Protein AF-B4D9D0-F1 (afdb_monomer_lite)

pLDDT: mean 91.6, std 8.76, range [50.47, 98.12]

Foldseek 3Di:
DFQCDWDWDADPVNFKIKTFDRPAPDDVDPPQQVDKDWPCVVPVPDDDWTKIFGAGPVRDTGMIMTGD

Radius of gyration: 12.21 Å; chains: 1; bounding box: 30×19×37 Å

Secondary structure (DSSP, 8-state):
---SS-EEEE-TTSSEEEEE-TTS--TT-TT---EEEEHHHH-TT--SSEEEEEE-TTS-EEEEEEE-

Sequence (68 aa):
MPSGKFELKVTPSGEVAYLYLPDHPGRDAKGVAVKQVSLKELLPSYDGATLYFDFDQDGRLIGVEVLA

Organism: NCBI:txid497964

Structure (mmCIF, N/CA/C/O backbone):
data_AF-B4D9D0-F1
#
_entry.id   AF-B4D9D0-F1
#
loop_
_atom_site.group_PDB
_atom_site.id
_atom_site.type_symbol
_atom_site.label_atom_id
_atom_site.label_alt_id
_atom_site.label_comp_id
_atom_site.label_asym_id
_atom_site.label_entity_id
_atom_site.label_seq_id
_atom_site.pdbx_PDB_ins_code
_atom_site.Cartn_x
_atom_site.Cartn_y
_atom_site.Cartn_z
_atom_site.occupancy
_atom_site.B_iso_or_equiv
_atom_site.auth_seq_id
_atom_site.auth_comp_id
_atom_site.auth_asym_id
_atom_site.auth_atom_id
_atom_site.pdbx_PDB_model_num
ATOM 1 N N . MET A 1 1 ? -4.057 -2.353 -20.412 1.00 50.47 1 MET A N 1
ATOM 2 C CA . MET A 1 1 ? -4.521 -3.724 -20.113 1.00 50.47 1 MET A CA 1
ATOM 3 C C . MET A 1 1 ? -3.802 -4.197 -18.861 1.00 50.47 1 MET A C 1
ATOM 5 O O . MET A 1 1 ? -2.645 -3.807 -18.718 1.00 50.47 1 MET A O 1
ATOM 9 N N . PRO A 1 2 ? -4.455 -4.986 -17.989 1.00 60.12 2 PRO A N 1
ATOM 10 C CA . PRO A 1 2 ? -3.810 -5.646 -16.855 1.00 60.12 2 PRO A CA 1
ATOM 11 C C . PRO A 1 2 ? -2.534 -6.361 -17.305 1.00 60.12 2 PRO A C 1
ATOM 13 O O . PRO A 1 2 ? -2.543 -7.058 -18.323 1.00 60.12 2 PRO A O 1
ATOM 16 N N . SER A 1 3 ? -1.429 -6.165 -16.589 1.00 67.06 3 SER A N 1
ATOM 17 C CA . SER A 1 3 ? -0.134 -6.766 -16.945 1.00 67.06 3 SER A CA 1
ATOM 18 C C . SER A 1 3 ? -0.070 -8.259 -16.596 1.00 67.06 3 SER A C 1
ATOM 20 O O . SER A 1 3 ? 0.826 -8.966 -17.062 1.00 67.06 3 SER A O 1
ATOM 22 N N . GLY A 1 4 ? -1.002 -8.733 -15.758 1.00 77.12 4 GLY A N 1
ATOM 23 C CA . GLY A 1 4 ? -1.003 -10.090 -15.211 1.00 77.12 4 GLY A CA 1
ATOM 24 C C . GLY A 1 4 ? 0.102 -10.335 -14.177 1.00 77.12 4 GLY A C 1
ATOM 25 O O . GLY A 1 4 ? 0.317 -11.480 -13.785 1.00 77.12 4 GLY A O 1
ATOM 26 N N . LYS A 1 5 ? 0.841 -9.298 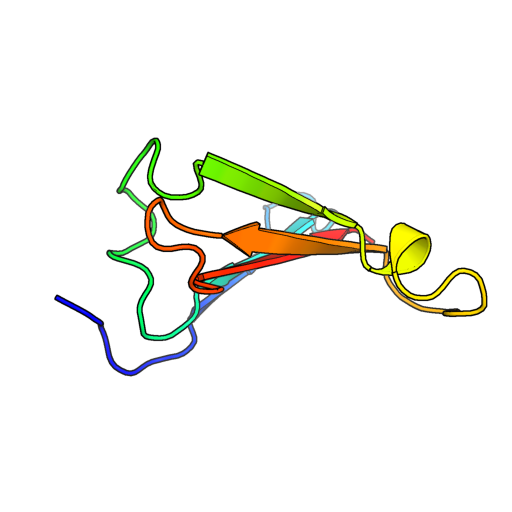-13.761 1.00 86.12 5 LYS A N 1
ATOM 27 C CA . LYS A 1 5 ? 2.029 -9.419 -12.909 1.00 86.12 5 LYS A CA 1
ATOM 28 C C . LYS A 1 5 ? 1.942 -8.503 -11.699 1.00 86.12 5 LYS A C 1
ATOM 30 O O . LYS A 1 5 ? 1.366 -7.424 -11.766 1.00 86.12 5 LYS A O 1
ATOM 35 N N . PHE A 1 6 ? 2.582 -8.939 -10.623 1.00 92.69 6 PHE A N 1
ATOM 36 C CA . PHE A 1 6 ? 2.914 -8.082 -9.495 1.00 92.69 6 PHE A CA 1
ATOM 37 C C . PHE A 1 6 ? 4.211 -7.333 -9.815 1.00 92.69 6 PHE A C 1
ATOM 39 O O . PHE A 1 6 ? 5.181 -7.953 -10.258 1.00 92.69 6 PHE A O 1
ATOM 46 N N . GLU A 1 7 ? 4.241 -6.024 -9.582 1.00 93.38 7 GLU A N 1
ATOM 47 C CA . GLU A 1 7 ? 5.447 -5.202 -9.730 1.00 93.38 7 GLU A CA 1
ATOM 48 C C . GLU A 1 7 ? 5.712 -4.460 -8.421 1.00 93.38 7 GLU A C 1
ATOM 50 O O . GLU A 1 7 ? 4.852 -3.731 -7.938 1.00 93.38 7 GLU A O 1
ATOM 55 N N . LEU A 1 8 ? 6.900 -4.647 -7.843 1.00 93.75 8 LEU A N 1
ATOM 56 C CA . LEU A 1 8 ? 7.331 -3.926 -6.648 1.00 93.75 8 LEU A CA 1
ATOM 57 C C . LEU A 1 8 ? 8.309 -2.821 -7.044 1.00 93.75 8 LEU A C 1
ATOM 59 O O . LEU A 1 8 ? 9.316 -3.079 -7.705 1.00 93.75 8 LEU A O 1
ATOM 63 N N . LYS A 1 9 ? 8.048 -1.604 -6.576 1.00 93.44 9 LYS A N 1
ATOM 64 C CA . LYS A 1 9 ? 8.931 -0.455 -6.740 1.00 93.44 9 LYS A CA 1
ATOM 65 C C . LYS A 1 9 ? 9.246 0.158 -5.388 1.00 93.44 9 LYS A C 1
ATOM 67 O O . LYS A 1 9 ? 8.359 0.666 -4.717 1.00 93.44 9 LYS A O 1
ATOM 72 N N . VAL A 1 10 ? 10.521 0.177 -5.033 1.00 95.25 10 VAL A N 1
ATOM 73 C CA . VAL A 1 10 ? 11.008 0.811 -3.804 1.00 95.25 10 VAL A CA 1
ATOM 74 C C . VAL A 1 10 ? 11.517 2.215 -4.138 1.00 95.25 10 VAL A C 1
ATOM 76 O O . VAL A 1 10 ? 12.171 2.407 -5.169 1.00 95.25 10 VAL A O 1
ATOM 79 N N . THR A 1 11 ? 11.187 3.213 -3.318 1.00 93.00 11 THR A N 1
ATOM 80 C CA . THR A 1 11 ? 11.727 4.569 -3.481 1.00 93.00 11 THR A CA 1
ATOM 81 C C . THR A 1 11 ? 13.231 4.590 -3.193 1.00 93.00 11 THR A C 1
ATOM 83 O O . THR A 1 11 ? 13.727 3.746 -2.448 1.00 93.00 11 THR A O 1
ATOM 86 N N . PRO A 1 12 ? 13.992 5.564 -3.729 1.00 94.94 12 PRO A N 1
ATOM 87 C CA . PRO A 1 12 ? 15.420 5.672 -3.430 1.00 94.94 12 PRO A CA 1
ATOM 88 C C . PRO A 1 12 ? 15.745 5.822 -1.937 1.00 94.94 12 PRO A C 1
ATOM 90 O O . PRO A 1 12 ? 16.820 5.403 -1.524 1.00 94.94 12 PRO A O 1
ATOM 93 N N . SER A 1 13 ? 14.837 6.402 -1.135 1.00 93.50 13 SER A N 1
ATOM 94 C CA . SER A 1 13 ? 15.005 6.494 0.323 1.00 93.50 13 SER A CA 1
ATOM 95 C C . SER A 1 13 ? 14.782 5.160 1.039 1.00 93.50 13 SER A C 1
ATOM 97 O O . SER A 1 13 ? 15.239 4.996 2.163 1.00 93.50 13 SER A O 1
ATOM 99 N N . GLY A 1 14 ? 14.093 4.207 0.404 1.00 91.38 14 GLY A N 1
ATOM 100 C CA . GLY A 1 14 ? 13.699 2.941 1.020 1.00 91.38 14 GLY A CA 1
ATOM 101 C C . GLY A 1 14 ? 12.519 3.051 1.988 1.00 91.38 14 GLY A C 1
ATOM 102 O O . GLY A 1 14 ? 12.074 2.032 2.500 1.00 91.38 14 GLY A O 1
ATOM 103 N N . GLU A 1 15 ? 11.993 4.256 2.220 1.00 92.62 15 GLU A N 1
ATOM 104 C CA . GLU A 1 15 ? 10.907 4.500 3.181 1.00 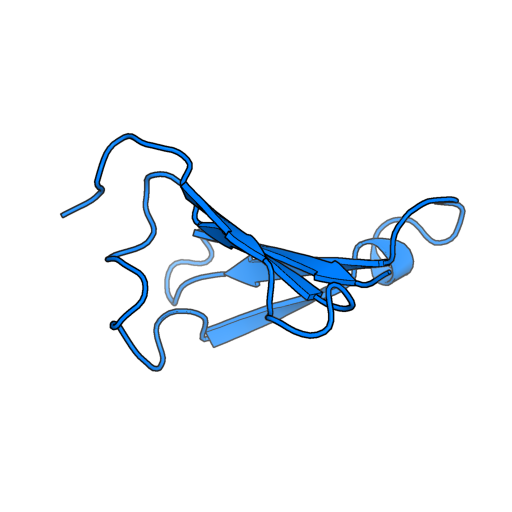92.62 15 GLU A CA 1
ATOM 105 C C . GLU A 1 15 ? 9.542 4.050 2.659 1.00 92.62 15 GLU A C 1
ATOM 107 O O . GLU A 1 15 ? 8.639 3.784 3.447 1.00 92.62 15 GLU A O 1
ATOM 112 N N . VAL A 1 16 ? 9.381 3.973 1.333 1.00 94.38 16 VAL A N 1
ATOM 113 C CA . VAL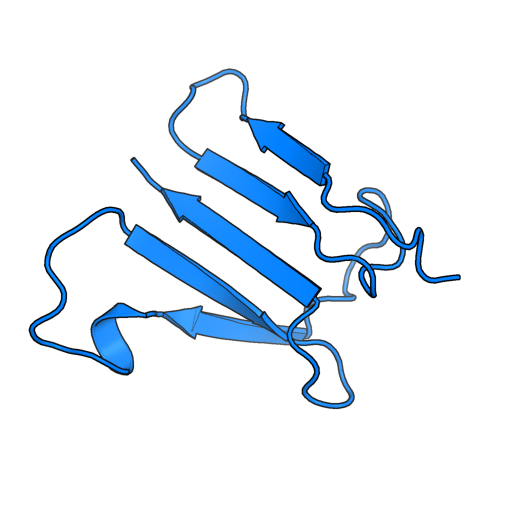 A 1 16 ? 8.118 3.598 0.696 1.00 94.38 16 VAL A CA 1
ATOM 114 C C . VAL A 1 16 ? 8.371 2.562 -0.391 1.00 94.38 16 VAL A C 1
ATOM 116 O O . VAL A 1 16 ? 9.264 2.714 -1.231 1.00 94.38 16 VAL A O 1
ATOM 119 N N . ALA A 1 17 ? 7.548 1.522 -0.415 1.00 95.69 17 ALA A N 1
ATOM 120 C CA . ALA A 1 17 ? 7.478 0.574 -1.512 1.00 95.69 17 ALA A CA 1
ATOM 121 C C . ALA A 1 17 ? 6.052 0.490 -2.065 1.00 95.69 17 ALA A C 1
ATOM 123 O O . ALA A 1 17 ? 5.091 0.326 -1.324 1.00 95.69 17 ALA A O 1
ATOM 124 N N . TYR A 1 18 ? 5.931 0.568 -3.384 1.00 94.75 18 TYR A N 1
ATOM 125 C CA . TYR A 1 18 ? 4.684 0.446 -4.126 1.00 94.75 18 TYR A CA 1
ATOM 126 C C . TYR A 1 18 ? 4.604 -0.942 -4.744 1.00 94.75 18 TYR A C 1
ATOM 128 O O . TYR A 1 18 ? 5.435 -1.294 -5.585 1.00 94.75 18 TYR A O 1
ATOM 136 N N . LEU A 1 19 ? 3.608 -1.723 -4.346 1.00 95.19 19 LEU A N 1
ATOM 137 C CA . LEU A 1 19 ? 3.263 -2.987 -4.978 1.00 95.19 19 LEU A CA 1
ATOM 138 C C . LEU A 1 19 ? 2.074 -2.763 -5.917 1.00 95.19 19 LEU A C 1
ATOM 140 O O . LEU A 1 19 ? 0.937 -2.626 -5.471 1.00 95.19 19 LEU A O 1
ATOM 144 N N . TYR A 1 20 ? 2.332 -2.759 -7.219 1.00 94.44 20 TYR A N 1
ATOM 145 C CA . TYR A 1 20 ? 1.303 -2.711 -8.253 1.00 94.44 20 TYR A CA 1
ATOM 146 C C . TYR A 1 20 ? 0.735 -4.115 -8.473 1.00 94.44 20 TYR A C 1
ATOM 148 O O . TYR A 1 20 ? 1.485 -5.067 -8.722 1.00 94.44 20 TYR A O 1
ATOM 156 N N . LEU A 1 21 ? -0.588 -4.247 -8.379 1.00 94.31 21 LEU A N 1
ATOM 157 C CA . LEU A 1 21 ? -1.294 -5.507 -8.605 1.00 94.31 21 LEU A CA 1
ATOM 158 C C . LEU A 1 21 ? -1.574 -5.718 -10.104 1.00 94.31 21 LEU A C 1
ATOM 160 O O . LEU A 1 21 ? -1.528 -4.755 -10.872 1.00 94.31 21 LEU A O 1
ATOM 164 N N . PRO A 1 22 ? -1.898 -6.952 -10.540 1.00 92.25 22 PRO A N 1
ATOM 165 C CA . PRO A 1 22 ? -2.078 -7.277 -11.957 1.00 92.25 22 PRO A CA 1
ATOM 166 C C . PRO A 1 22 ? -3.032 -6.365 -12.735 1.00 92.25 22 PRO A C 1
ATOM 168 O O . PRO A 1 22 ? -2.784 -6.108 -13.915 1.00 92.25 22 PRO A O 1
ATOM 171 N N . ASP A 1 23 ? -4.082 -5.867 -12.078 1.00 90.12 23 ASP A N 1
ATOM 172 C CA . ASP A 1 23 ? -5.101 -4.996 -12.674 1.00 90.12 23 ASP A CA 1
ATOM 173 C C . ASP A 1 23 ? -4.694 -3.515 -12.720 1.00 90.12 23 ASP A C 1
ATOM 175 O O . ASP A 1 23 ? -5.363 -2.710 -13.371 1.00 90.12 23 ASP A O 1
ATOM 179 N N . HIS A 1 24 ? -3.566 -3.139 -12.108 1.00 90.88 24 HIS A N 1
ATOM 180 C CA . HIS A 1 24 ? -3.043 -1.786 -12.221 1.00 90.88 24 HIS A CA 1
ATOM 181 C C . HIS A 1 24 ? -2.639 -1.502 -13.681 1.00 90.88 24 HIS A C 1
ATOM 183 O O . HIS A 1 24 ? -1.851 -2.249 -14.269 1.00 90.88 24 HIS A O 1
ATOM 189 N N . PRO A 1 25 ? -3.077 -0.386 -14.290 1.00 85.81 25 PRO A N 1
ATOM 190 C CA . PRO A 1 25 ? -2.782 -0.039 -15.685 1.00 85.81 25 PRO A CA 1
ATOM 191 C C . PRO A 1 25 ? -1.326 0.415 -15.925 1.00 85.81 25 PRO A C 1
ATOM 193 O O . PRO A 1 25 ? -1.020 0.985 -16.971 1.00 85.81 25 PRO A O 1
ATOM 196 N N . GLY A 1 26 ? -0.421 0.140 -14.981 1.00 80.56 26 GLY A N 1
ATOM 197 C CA . GLY A 1 26 ? 0.988 0.530 -15.012 1.00 80.56 26 GLY A CA 1
ATOM 198 C C . GLY A 1 26 ? 1.319 1.799 -14.219 1.00 80.56 26 GLY A C 1
ATOM 199 O O . GLY A 1 26 ? 0.460 2.628 -13.933 1.00 80.56 26 GLY A O 1
ATOM 200 N N . ARG A 1 27 ? 2.599 1.935 -13.861 1.00 75.44 27 ARG A N 1
ATOM 201 C CA . ARG A 1 27 ? 3.143 2.955 -12.942 1.00 75.44 27 ARG A CA 1
ATOM 202 C C . ARG A 1 27 ? 2.940 4.414 -13.369 1.00 75.44 27 ARG A C 1
ATOM 204 O O . ARG A 1 27 ? 2.933 5.303 -12.527 1.00 75.44 27 ARG A O 1
ATOM 211 N N . ASP A 1 28 ? 2.846 4.662 -14.675 1.00 80.75 28 ASP A N 1
ATOM 212 C CA . ASP A 1 28 ? 2.797 6.015 -15.244 1.00 80.75 28 ASP A CA 1
ATOM 213 C C . ASP A 1 28 ? 1.349 6.528 -15.367 1.00 80.75 28 ASP A C 1
ATOM 215 O O . ASP A 1 28 ? 1.109 7.689 -15.708 1.00 80.75 28 ASP A O 1
ATOM 219 N N . ALA A 1 29 ? 0.371 5.672 -15.056 1.00 82.38 29 ALA A N 1
ATOM 220 C CA . ALA A 1 29 ? -1.037 6.013 -15.064 1.00 82.38 29 ALA A CA 1
ATOM 221 C C . ALA A 1 29 ? -1.402 6.786 -13.785 1.00 82.38 29 ALA A C 1
ATOM 223 O O . ALA A 1 29 ? -1.459 6.237 -12.686 1.00 82.38 29 ALA A O 1
ATOM 224 N N . LYS A 1 30 ? -1.641 8.091 -13.938 1.00 83.62 30 LYS A N 1
ATOM 225 C CA . LYS A 1 30 ? -2.050 8.985 -12.847 1.00 83.62 30 LYS A CA 1
ATOM 226 C C . LYS A 1 30 ? -3.560 8.928 -12.623 1.00 83.62 30 LYS A C 1
ATOM 228 O O . LYS A 1 30 ? -4.317 8.781 -13.576 1.00 83.62 30 LYS A O 1
ATOM 233 N N . GLY A 1 31 ? -3.983 9.114 -11.371 1.00 86.88 31 GLY A N 1
ATOM 234 C CA . GLY A 1 31 ? -5.401 9.212 -11.002 1.00 86.88 31 GLY A CA 1
ATOM 235 C C . GLY A 1 31 ? -6.177 7.896 -11.083 1.00 86.88 31 GLY A C 1
ATOM 236 O O . GLY A 1 31 ? -7.400 7.923 -11.115 1.00 86.88 31 GLY A O 1
ATOM 237 N N . VAL A 1 32 ? -5.480 6.757 -11.148 1.00 90.81 32 VAL A N 1
ATOM 238 C CA . VAL A 1 32 ? -6.116 5.433 -11.207 1.00 90.81 32 VAL A CA 1
ATOM 239 C C . VAL A 1 32 ? -6.590 5.005 -9.824 1.00 90.81 32 VAL A C 1
ATOM 241 O O . VAL A 1 32 ? -7.715 4.542 -9.681 1.00 90.81 32 VAL A O 1
ATOM 244 N N . ALA A 1 33 ? -5.746 5.192 -8.809 1.00 91.81 33 ALA A N 1
ATOM 245 C CA . ALA A 1 33 ? -6.144 5.053 -7.420 1.00 91.81 33 ALA A CA 1
ATOM 246 C C . ALA A 1 33 ? -7.013 6.258 -7.042 1.00 91.81 33 ALA A C 1
ATOM 248 O O . ALA A 1 33 ? -6.520 7.384 -6.949 1.00 91.81 33 ALA A O 1
ATOM 249 N N . VAL A 1 34 ? -8.313 6.030 -6.868 1.00 95.25 34 VAL A N 1
ATOM 250 C CA . VAL A 1 34 ? -9.277 7.079 -6.490 1.00 95.25 34 VAL A CA 1
ATOM 251 C C . VAL A 1 34 ? -9.636 7.024 -5.008 1.00 95.25 34 VAL A C 1
ATOM 253 O O . VAL A 1 34 ? -10.227 7.963 -4.476 1.00 95.25 34 VAL A O 1
ATOM 256 N N . LYS A 1 35 ? -9.288 5.924 -4.335 1.00 95.75 35 LYS A N 1
ATOM 257 C CA . LYS A 1 35 ? -9.493 5.725 -2.904 1.00 95.75 35 LYS A CA 1
ATOM 258 C C . LYS A 1 35 ? -8.312 4.969 -2.317 1.00 95.75 35 LYS A C 1
ATOM 260 O O . LYS A 1 35 ? -7.868 3.984 -2.894 1.00 95.75 35 LYS A O 1
ATOM 265 N N . GLN A 1 36 ? -7.887 5.395 -1.136 1.00 96.56 36 GLN A N 1
ATOM 266 C CA . GLN A 1 36 ? -6.865 4.729 -0.344 1.00 96.56 36 GLN A CA 1
ATOM 267 C C . GLN A 1 36 ? -7.445 4.348 1.026 1.00 96.56 36 GLN A C 1
ATOM 269 O O . GLN A 1 36 ? -8.253 5.095 1.583 1.00 96.56 36 GLN A O 1
ATOM 274 N N . VAL A 1 37 ? -7.088 3.173 1.549 1.00 97.81 37 VAL A N 1
ATOM 275 C CA . VAL A 1 37 ? -7.555 2.671 2.855 1.00 97.81 37 VAL A CA 1
ATOM 276 C C . VAL A 1 37 ? -6.378 2.153 3.672 1.00 97.81 37 VAL A C 1
ATOM 278 O O . VAL A 1 37 ? -5.610 1.331 3.183 1.00 97.81 37 VAL A O 1
ATOM 281 N N . SER A 1 38 ? -6.258 2.582 4.928 1.00 97.25 38 SER A N 1
ATOM 282 C CA . SER A 1 38 ? -5.238 2.066 5.846 1.00 97.25 38 SER A CA 1
ATOM 283 C C . SER A 1 38 ? -5.611 0.677 6.372 1.00 97.25 38 SER A C 1
ATOM 285 O O . SER A 1 38 ? -6.724 0.466 6.860 1.00 97.25 38 SER A O 1
ATOM 287 N N . LEU A 1 39 ? -4.669 -0.273 6.366 1.00 97.69 39 LEU A N 1
ATOM 288 C CA . LEU A 1 39 ? -4.886 -1.583 6.995 1.00 97.69 39 LEU A CA 1
ATOM 289 C C . LEU A 1 39 ? -5.132 -1.454 8.504 1.00 97.69 39 LEU A C 1
ATOM 291 O O . LEU A 1 39 ? -5.914 -2.219 9.063 1.00 97.69 39 LEU A O 1
ATOM 295 N N . LYS A 1 40 ? -4.501 -0.479 9.167 1.00 97.06 40 LYS A N 1
ATOM 296 C CA . LYS A 1 40 ? -4.649 -0.260 10.612 1.00 97.06 40 LYS A CA 1
ATOM 297 C C . LYS A 1 40 ? -6.059 0.199 10.981 1.00 97.06 40 LYS A C 1
ATOM 299 O O . LYS A 1 40 ? -6.554 -0.161 12.042 1.00 97.06 40 LYS A O 1
ATOM 304 N N . GLU A 1 41 ? -6.720 0.953 10.106 1.00 96.06 41 GLU A N 1
ATOM 305 C CA . GLU A 1 41 ? -8.123 1.346 10.297 1.00 96.06 41 GLU A CA 1
ATOM 306 C C . GLU A 1 41 ? -9.070 0.146 10.170 1.00 96.06 41 GLU A C 1
ATOM 308 O O . GLU A 1 41 ? -10.062 0.063 10.892 1.00 96.06 41 GLU A O 1
ATOM 313 N N . LEU A 1 42 ? -8.747 -0.807 9.288 1.00 96.25 42 LEU A N 1
ATOM 314 C CA . LEU A 1 42 ? -9.519 -2.040 9.111 1.00 96.25 42 LEU A CA 1
ATOM 315 C C . LEU A 1 42 ? -9.256 -3.062 10.224 1.00 96.25 42 LEU A C 1
ATOM 317 O O . LEU A 1 42 ? -10.175 -3.749 10.667 1.00 96.25 42 LEU A O 1
ATOM 321 N N . LEU A 1 43 ? -8.004 -3.168 10.671 1.00 97.69 43 LEU A N 1
ATOM 322 C CA . LEU A 1 43 ? -7.534 -4.092 11.698 1.00 97.69 43 LEU A CA 1
ATOM 323 C C . LEU A 1 43 ? -6.736 -3.316 12.761 1.00 97.69 43 LEU A C 1
ATOM 325 O O . LEU A 1 43 ? -5.504 -3.296 12.717 1.00 97.69 43 LEU A O 1
ATOM 329 N N . PRO A 1 44 ? -7.401 -2.711 13.764 1.00 96.69 44 PRO A N 1
ATOM 330 C CA . PRO A 1 44 ? -6.738 -1.860 14.761 1.00 96.69 44 PRO A CA 1
ATOM 331 C C . PRO A 1 44 ? -5.623 -2.555 15.546 1.00 96.69 44 PRO A C 1
ATOM 333 O O . PRO A 1 44 ? -4.647 -1.922 15.952 1.00 96.69 44 PRO A O 1
ATOM 336 N N . SER A 1 45 ? -5.731 -3.870 15.734 1.00 97.19 45 SER A N 1
ATOM 337 C CA . SER A 1 45 ? -4.737 -4.684 16.441 1.00 97.19 45 SER A CA 1
ATOM 338 C C . SER A 1 45 ? -3.611 -5.212 15.547 1.00 97.19 45 SER A C 1
ATOM 340 O O . SER A 1 45 ? -2.730 -5.892 16.058 1.00 97.19 45 SER A O 1
ATOM 342 N N . TYR A 1 46 ? -3.620 -4.924 14.242 1.00 96.12 46 TYR A N 1
ATOM 343 C CA . TYR A 1 46 ? -2.534 -5.315 13.345 1.00 96.12 46 TYR A CA 1
ATOM 344 C C . TYR A 1 46 ? -1.218 -4.654 13.778 1.00 96.12 46 TYR A C 1
ATOM 346 O O . TYR A 1 46 ? -1.168 -3.437 13.984 1.00 96.12 46 TYR A O 1
ATOM 354 N N . ASP A 1 47 ? -0.177 -5.471 13.926 1.00 94.75 47 ASP A N 1
ATOM 355 C CA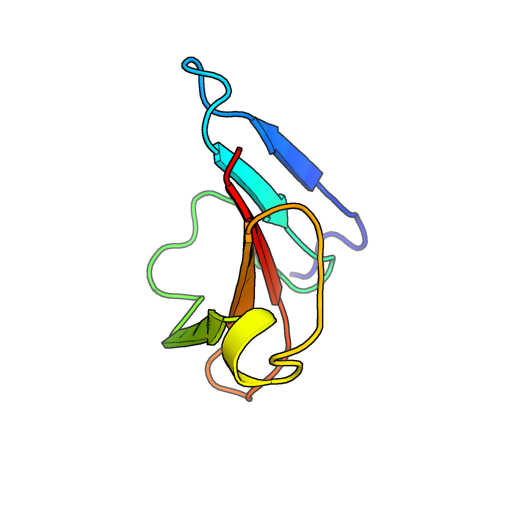 . ASP A 1 47 ? 1.180 -5.069 14.288 1.00 94.75 47 ASP A CA 1
ATOM 356 C C . ASP A 1 47 ? 2.133 -5.527 13.179 1.00 94.75 47 ASP A C 1
ATOM 358 O O . ASP A 1 47 ? 2.258 -6.721 12.902 1.00 94.75 47 ASP A O 1
ATOM 362 N N . GLY A 1 48 ? 2.717 -4.564 12.472 1.00 93.06 48 GLY A N 1
ATOM 363 C CA . GLY A 1 48 ? 3.484 -4.786 11.253 1.00 93.06 48 GLY A CA 1
ATOM 364 C C . GLY A 1 48 ? 3.706 -3.490 10.478 1.00 93.06 48 GLY A C 1
ATOM 365 O O . GLY A 1 48 ? 3.389 -2.404 10.962 1.00 93.06 48 GLY A O 1
ATOM 366 N N . ALA A 1 49 ? 4.243 -3.611 9.260 1.00 93.75 49 ALA A N 1
ATOM 367 C CA . ALA A 1 49 ? 4.508 -2.464 8.388 1.00 93.75 49 ALA A CA 1
ATOM 368 C C . ALA A 1 49 ? 3.235 -1.647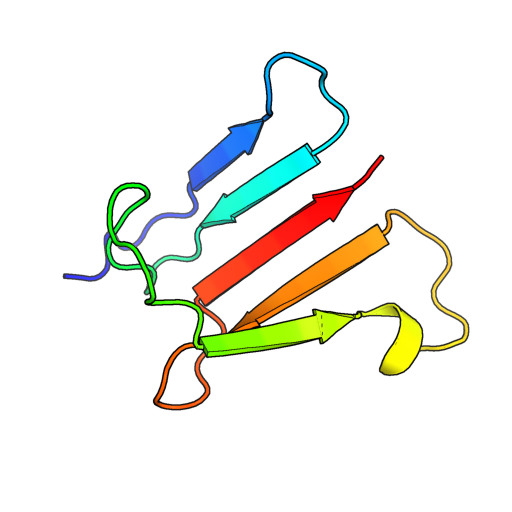 8.125 1.00 93.75 49 ALA A C 1
ATOM 370 O O . ALA A 1 49 ? 2.145 -2.215 8.027 1.00 93.75 49 ALA A O 1
ATOM 371 N N . THR A 1 50 ? 3.366 -0.331 7.964 1.00 97.19 50 THR A N 1
ATOM 372 C CA . THR A 1 50 ? 2.214 0.515 7.636 1.00 97.19 50 THR A CA 1
ATOM 373 C C . THR A 1 50 ? 1.801 0.242 6.195 1.00 97.19 50 THR A C 1
ATOM 375 O O . THR A 1 50 ? 2.591 0.444 5.276 1.00 97.19 50 THR A O 1
ATOM 378 N N . LEU A 1 51 ? 0.572 -0.243 6.003 1.00 97.88 51 LEU A N 1
ATOM 379 C CA . LEU A 1 51 ? 0.041 -0.613 4.693 1.00 97.88 51 LEU A CA 1
ATOM 380 C C . LEU A 1 51 ? -1.158 0.255 4.325 1.00 97.88 51 LEU A C 1
ATOM 382 O O . LEU A 1 51 ? -2.107 0.366 5.109 1.00 97.88 51 LEU A O 1
ATOM 386 N N . TYR A 1 52 ? -1.140 0.779 3.104 1.00 98.12 52 TYR A N 1
ATOM 387 C CA . TYR A 1 52 ? -2.290 1.406 2.466 1.00 98.12 52 TYR A CA 1
ATOM 388 C C . TYR A 1 52 ? -2.708 0.626 1.225 1.00 98.12 52 TYR A C 1
ATOM 390 O O . TYR A 1 52 ? -1.878 0.137 0.465 1.00 98.12 52 TYR A O 1
ATOM 398 N N . PHE A 1 53 ? -4.014 0.501 1.038 1.00 97.81 53 PHE A N 1
ATOM 399 C CA . PHE A 1 53 ? -4.650 -0.223 -0.051 1.00 97.81 53 PHE A CA 1
ATOM 400 C C . PHE A 1 53 ? -5.284 0.753 -1.031 1.00 97.81 53 PHE A C 1
ATOM 402 O O . PHE A 1 53 ? -6.179 1.510 -0.648 1.00 97.81 53 PHE A O 1
ATOM 409 N N . ASP A 1 54 ? -4.851 0.692 -2.286 1.00 96.44 54 ASP A N 1
ATOM 410 C CA . ASP A 1 54 ? -5.288 1.597 -3.343 1.00 96.44 54 ASP A CA 1
ATOM 411 C C . ASP A 1 54 ? -6.349 0.939 -4.220 1.00 96.44 54 ASP A C 1
ATOM 413 O O . ASP A 1 54 ? -6.137 -0.140 -4.784 1.00 96.44 54 ASP A O 1
ATOM 417 N N . PHE A 1 55 ? -7.483 1.616 -4.365 1.00 96.38 55 PHE A N 1
ATOM 418 C CA . PHE A 1 55 ? -8.635 1.140 -5.116 1.00 96.38 55 PHE A CA 1
ATOM 419 C C . PHE A 1 55 ? -8.912 2.004 -6.344 1.00 96.38 55 PHE A C 1
ATOM 421 O O . PHE A 1 55 ? -8.821 3.236 -6.292 1.00 96.38 55 PHE A O 1
ATOM 428 N N . ASP A 1 56 ? -9.293 1.343 -7.435 1.00 95.44 56 ASP A N 1
ATOM 429 C CA . ASP A 1 56 ? -9.773 2.000 -8.647 1.00 95.44 56 ASP A CA 1
ATOM 430 C C . ASP A 1 56 ? -11.217 2.519 -8.505 1.00 95.44 56 ASP A C 1
ATOM 432 O O . ASP A 1 56 ? -11.877 2.360 -7.474 1.00 95.44 56 ASP A O 1
ATOM 436 N N . GLN A 1 57 ? -11.713 3.165 -9.561 1.00 95.19 57 GLN A N 1
ATOM 437 C CA . GLN A 1 57 ? -13.078 3.704 -9.633 1.00 95.19 57 GLN A CA 1
ATOM 438 C C . GLN A 1 57 ? -14.187 2.646 -9.530 1.00 95.19 57 GLN A C 1
ATOM 440 O O . GLN A 1 57 ? -15.303 2.979 -9.137 1.00 95.19 57 GLN A O 1
ATOM 445 N N . ASP A 1 58 ? -13.880 1.388 -9.851 1.00 94.69 58 ASP A N 1
ATOM 446 C CA . ASP A 1 58 ? -14.804 0.258 -9.740 1.00 94.69 58 ASP A CA 1
ATOM 447 C C . ASP A 1 58 ? -14.715 -0.405 -8.349 1.00 94.69 58 ASP A C 1
ATOM 449 O O . ASP A 1 58 ? -15.414 -1.383 -8.073 1.00 94.69 58 ASP A O 1
ATOM 453 N N . GLY A 1 59 ? -13.855 0.108 -7.461 1.00 94.62 59 GLY A N 1
ATOM 454 C CA . GLY A 1 59 ? -13.609 -0.448 -6.135 1.00 94.62 59 GLY A CA 1
ATOM 455 C C . GLY A 1 59 ? -12.735 -1.704 -6.138 1.00 94.62 59 GLY A C 1
ATOM 456 O O . GLY A 1 59 ? -12.757 -2.450 -5.157 1.00 94.62 59 GLY A O 1
ATOM 457 N N . ARG A 1 60 ? -11.965 -1.968 -7.201 1.00 95.00 60 ARG A N 1
ATOM 458 C CA . ARG A 1 60 ? -10.973 -3.053 -7.226 1.00 95.00 60 ARG A CA 1
ATOM 459 C C . ARG A 1 60 ? -9.683 -2.601 -6.567 1.00 95.00 60 ARG A C 1
ATOM 461 O O . ARG A 1 60 ? -9.205 -1.503 -6.833 1.00 95.00 60 ARG A O 1
ATOM 468 N N . LEU A 1 61 ? -9.096 -3.468 -5.746 1.00 95.81 61 LEU A N 1
ATOM 469 C CA . LEU A 1 61 ? -7.754 -3.251 -5.218 1.00 95.81 61 LEU A CA 1
ATOM 470 C C . LEU A 1 61 ? -6.746 -3.370 -6.367 1.00 95.81 61 LEU A C 1
ATOM 472 O O . LEU A 1 61 ? -6.656 -4.421 -7.000 1.00 95.81 61 LEU A O 1
ATOM 476 N N . ILE A 1 62 ? -5.980 -2.314 -6.615 1.00 95.88 62 ILE A N 1
ATOM 477 C CA . ILE A 1 62 ? -4.998 -2.245 -7.706 1.00 95.88 62 ILE A CA 1
ATOM 478 C C . ILE A 1 62 ? -3.571 -1.998 -7.208 1.00 95.88 62 ILE A C 1
ATOM 480 O O . ILE A 1 62 ? -2.622 -2.186 -7.968 1.00 95.88 62 ILE A O 1
ATOM 484 N N . GLY A 1 63 ? -3.393 -1.608 -5.947 1.00 95.94 63 GLY A N 1
ATOM 485 C CA . GLY A 1 63 ? -2.080 -1.307 -5.390 1.00 95.94 63 GLY A CA 1
ATOM 486 C C . GLY A 1 63 ? -2.017 -1.462 -3.876 1.00 95.94 63 GLY A C 1
ATOM 487 O O . GLY A 1 63 ? -3.042 -1.453 -3.190 1.00 95.94 63 GLY A O 1
ATOM 488 N N . VAL A 1 64 ? -0.795 -1.622 -3.373 1.00 97.25 64 VAL A N 1
ATOM 489 C CA . VAL A 1 64 ? -0.471 -1.537 -1.947 1.00 97.25 64 VAL A CA 1
ATOM 490 C C . VAL A 1 64 ? 0.749 -0.639 -1.770 1.00 97.25 64 VAL A C 1
ATOM 492 O O . VAL A 1 64 ? 1.796 -0.902 -2.363 1.00 97.25 64 VAL A O 1
ATOM 495 N N . GLU A 1 65 ? 0.638 0.383 -0.928 1.00 96.75 65 GLU A N 1
ATOM 496 C CA . GLU A 1 65 ? 1.785 1.155 -0.449 1.00 96.75 65 GLU A CA 1
ATOM 497 C C . GLU A 1 65 ? 2.247 0.587 0.894 1.00 96.75 65 GLU A C 1
ATOM 499 O O . GLU A 1 65 ? 1.454 0.418 1.823 1.00 96.75 65 GLU A O 1
ATOM 504 N N . VAL A 1 66 ? 3.537 0.283 0.990 1.00 97.25 66 VAL A N 1
ATOM 505 C CA . VAL A 1 66 ? 4.216 -0.188 2.197 1.00 97.25 66 VAL A CA 1
ATOM 506 C C . VAL A 1 66 ? 5.114 0.935 2.689 1.00 97.25 66 VAL A C 1
ATOM 508 O O . VAL A 1 66 ? 6.007 1.356 1.955 1.00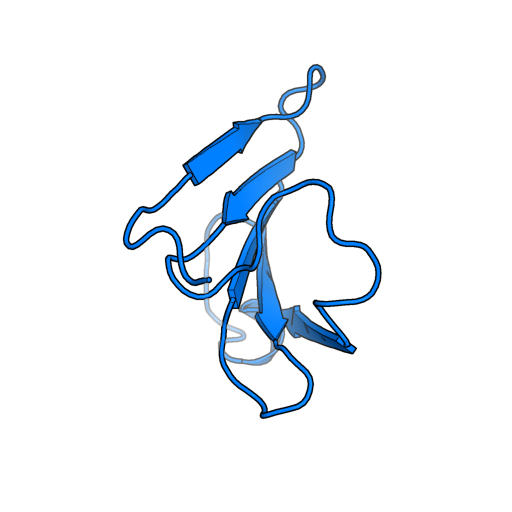 97.25 66 VAL A O 1
ATOM 511 N N . LEU A 1 67 ? 4.896 1.407 3.913 1.00 95.31 67 LEU A N 1
ATOM 512 C CA . LEU A 1 67 ? 5.747 2.395 4.569 1.00 95.31 67 LEU A CA 1
ATOM 513 C C . LEU A 1 67 ? 6.554 1.711 5.681 1.00 95.31 67 LEU A C 1
ATOM 515 O O . LEU A 1 67 ? 6.003 0.898 6.439 1.00 95.31 67 LEU A O 1
ATOM 519 N N . ALA A 1 68 ? 7.849 2.031 5.730 1.00 82.00 68 ALA A N 1
ATOM 520 C CA . ALA A 1 68 ? 8.797 1.570 6.745 1.00 82.00 68 ALA A CA 1
ATOM 521 C C . ALA A 1 68 ? 8.690 2.367 8.054 1.00 82.00 68 ALA A C 1
ATOM 523 O O . ALA A 1 68 ? 8.385 3.580 7.993 1.00 82.00 68 ALA A O 1
#